Protein AF-A0A644Y987-F1 (afdb_monomer_lite)

Secondary structure (DSSP, 8-state):
--HHHHHHHHHHTT-SSS-TT-PPPTT-SSS-HHHHHHHHHHHHHHHS--TT--HHHHHHHHHHHHHHTT--SHHHHHHHTPPP--HHHHHH-PPPPHHHHHHHTGGG----------------

InterPro domains:
  IPR011010 DNA breaking-rejoining enzyme, catalytic core [SSF56349] (8-85)
  IPR013762 Integrase-like, catalytic domain superfamily [G3DSA:1.10.443.10] (2-114)

Foldseek 3Di:
DDLVVLQVVCVVVVHPDSCNVQDADVVHPDSQPVVFVVVCVVCCVVPNPPPPDTPCVVLVVLVVVCVVVVLPDPLNCVVSVHDDDDPVCVVPNDDDDPVCSCVSRVVPPDDPDDPDVPPDDPDD

Sequence (124 aa):
MGLLDYRTEIAKNKHIRLFPELKKSEGAVKFGKQPGKQFKTVVTATLGEASGKTFHSLRHTFADFFKQRGLQNDYFRQVFGHELPMLAAKQYGEKFSPATLYSEVIKKLVYDAKITSECEYLSQ

Organism: NCBI:txid1076179

Structure (mmCIF, N/CA/C/O backbone):
data_AF-A0A644Y987-F1
#
_entry.id   AF-A0A644Y987-F1
#
loop_
_atom_site.group_PDB
_atom_site.id
_atom_site.type_symbol
_atom_site.label_atom_id
_atom_site.label_alt_id
_atom_site.label_comp_id
_atom_site.label_asym_id
_atom_site.label_entity_id
_atom_site.label_seq_id
_atom_site.pdbx_PDB_ins_code
_atom_site.Cartn_x
_atom_site.Cartn_y
_atom_site.Cartn_z
_atom_site.occupancy
_atom_site.B_iso_or_equiv
_atom_site.auth_seq_id
_atom_site.auth_comp_id
_atom_site.auth_asym_id
_atom_site.auth_atom_id
_atom_site.pdbx_PDB_model_num
ATOM 1 N N . MET A 1 1 ? -6.087 -1.004 -18.440 1.00 68.69 1 MET A N 1
ATOM 2 C CA . MET A 1 1 ? -4.800 -1.724 -18.551 1.00 68.69 1 MET A CA 1
ATOM 3 C C . MET A 1 1 ? -4.364 -2.182 -17.163 1.00 68.69 1 MET A C 1
ATOM 5 O O . MET A 1 1 ? -4.544 -1.409 -16.226 1.00 68.69 1 MET A O 1
ATOM 9 N N . GLY A 1 2 ? -3.859 -3.410 -17.003 1.00 88.69 2 GLY A N 1
ATOM 10 C CA . GLY A 1 2 ? -3.357 -3.902 -15.712 1.00 88.69 2 GLY A CA 1
ATOM 11 C C . GLY A 1 2 ? -1.923 -3.442 -15.410 1.00 88.69 2 GLY A C 1
ATOM 12 O O . GLY A 1 2 ? -1.217 -2.957 -16.290 1.00 88.69 2 GLY A O 1
ATOM 13 N N . LEU A 1 3 ? -1.456 -3.620 -14.166 1.00 89.62 3 LEU A N 1
ATOM 14 C CA . LEU A 1 3 ? -0.098 -3.213 -13.755 1.00 89.62 3 LEU A CA 1
ATOM 15 C C . LEU A 1 3 ? 1.012 -3.966 -14.513 1.00 89.62 3 LEU A C 1
ATOM 17 O O . LEU A 1 3 ? 2.058 -3.390 -14.803 1.00 89.62 3 LEU A O 1
ATOM 21 N N . LEU A 1 4 ? 0.804 -5.249 -14.825 1.00 92.75 4 LEU A N 1
ATOM 22 C CA . LEU A 1 4 ? 1.791 -6.060 -15.551 1.00 92.75 4 LEU A CA 1
ATOM 23 C C . LEU A 1 4 ? 1.900 -5.640 -17.021 1.00 92.75 4 LEU A C 1
ATOM 25 O O . LEU A 1 4 ? 3.010 -5.547 -17.551 1.00 92.75 4 LEU A O 1
ATOM 29 N N . ASP A 1 5 ? 0.767 -5.316 -17.640 1.00 94.56 5 ASP A N 1
ATOM 30 C CA . ASP A 1 5 ? 0.711 -4.767 -18.996 1.00 94.56 5 ASP A CA 1
ATOM 31 C C . ASP A 1 5 ? 1.414 -3.406 -19.039 1.00 94.56 5 ASP A C 1
ATOM 33 O O . ASP A 1 5 ? 2.322 -3.201 -19.844 1.00 94.56 5 ASP A O 1
ATOM 37 N N . TYR A 1 6 ? 1.094 -2.526 -18.081 1.00 94.50 6 TYR A N 1
ATOM 38 C CA . TYR A 1 6 ? 1.750 -1.230 -17.918 1.00 94.50 6 TYR A CA 1
ATOM 39 C C . TYR A 1 6 ? 3.268 -1.374 -17.781 1.00 94.50 6 TYR A C 1
ATOM 41 O O . TYR A 1 6 ? 4.032 -0.736 -18.499 1.00 94.50 6 TYR A O 1
ATOM 49 N N . ARG A 1 7 ? 3.741 -2.269 -16.906 1.00 95.06 7 ARG A N 1
ATOM 50 C CA . ARG A 1 7 ? 5.178 -2.525 -16.724 1.00 95.06 7 ARG A CA 1
ATOM 51 C C . ARG A 1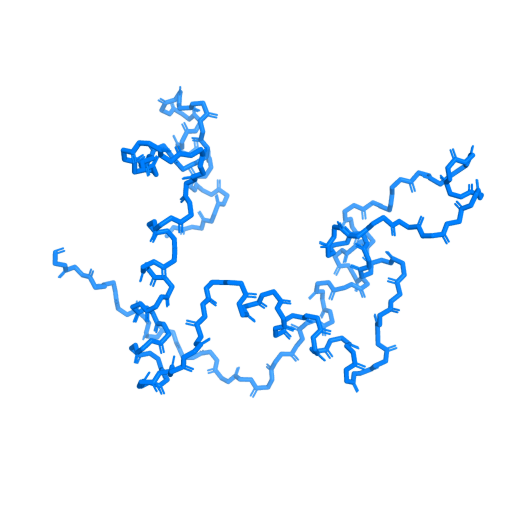 7 ? 5.850 -2.975 -18.025 1.00 95.06 7 ARG A C 1
ATOM 53 O O . ARG A 1 7 ? 6.996 -2.604 -18.277 1.00 95.06 7 ARG A O 1
ATOM 60 N N . THR A 1 8 ? 5.154 -3.766 -18.836 1.00 95.06 8 THR A N 1
ATOM 61 C CA . THR A 1 8 ? 5.657 -4.248 -20.129 1.00 95.06 8 THR A CA 1
ATOM 62 C C . THR A 1 8 ? 5.781 -3.103 -21.129 1.00 95.06 8 THR A C 1
ATOM 64 O O . THR A 1 8 ? 6.811 -2.973 -21.791 1.00 95.06 8 THR A O 1
ATOM 67 N N . GLU A 1 9 ? 4.784 -2.223 -21.187 1.00 95.12 9 GLU A N 1
ATOM 68 C CA . GLU A 1 9 ? 4.814 -1.020 -22.019 1.00 95.12 9 GLU A CA 1
ATOM 69 C C . GLU A 1 9 ? 5.955 -0.071 -21.621 1.00 95.12 9 GLU A C 1
ATOM 71 O O . GLU A 1 9 ? 6.748 0.352 -22.463 1.00 95.12 9 GLU A O 1
ATOM 76 N N . ILE A 1 10 ? 6.099 0.207 -20.326 1.00 96.19 10 ILE A N 1
ATOM 77 C CA . ILE A 1 10 ? 7.143 1.090 -19.793 1.00 96.19 10 ILE A CA 1
ATOM 78 C C . ILE A 1 10 ? 8.543 0.548 -20.116 1.00 96.19 10 ILE A C 1
ATOM 80 O O . ILE A 1 10 ? 9.432 1.314 -20.500 1.00 96.19 10 ILE A O 1
ATOM 84 N N . ALA A 1 11 ? 8.728 -0.774 -20.036 1.00 94.25 11 ALA A N 1
ATOM 85 C CA . ALA A 1 11 ? 9.969 -1.436 -20.430 1.00 94.25 11 ALA A CA 1
ATOM 86 C C . ALA A 1 11 ? 10.219 -1.354 -21.947 1.00 94.25 11 ALA A C 1
ATOM 88 O O . ALA A 1 11 ? 11.342 -1.059 -22.363 1.00 94.25 11 ALA A O 1
ATOM 89 N N . LYS A 1 12 ? 9.183 -1.552 -22.778 1.00 96.00 12 LYS A N 1
ATOM 90 C CA . LYS A 1 12 ? 9.260 -1.394 -24.243 1.00 96.00 12 LYS A CA 1
ATOM 91 C C . LYS A 1 12 ? 9.693 0.023 -24.632 1.00 96.00 12 LYS A C 1
ATOM 93 O O . LYS A 1 12 ? 10.524 0.187 -25.524 1.00 96.00 12 LYS A O 1
ATOM 98 N N . ASN A 1 13 ? 9.202 1.024 -23.907 1.00 95.31 13 ASN A N 1
ATOM 99 C CA . ASN A 1 13 ? 9.553 2.434 -24.082 1.00 95.31 13 ASN A CA 1
ATOM 100 C C . ASN A 1 13 ? 10.898 2.820 -23.432 1.00 95.31 13 ASN A C 1
ATOM 102 O O . ASN A 1 13 ? 11.261 3.995 -23.410 1.00 95.31 13 ASN A O 1
ATOM 106 N N . LYS A 1 14 ? 11.667 1.842 -22.926 1.00 95.00 14 LYS A N 1
ATOM 107 C CA . LYS A 1 14 ? 13.013 2.006 -22.345 1.00 95.00 14 LYS A CA 1
ATOM 108 C C . LYS A 1 14 ? 13.078 2.997 -21.178 1.00 95.00 14 LYS A C 1
ATOM 110 O O . LYS A 1 14 ? 14.126 3.588 -20.908 1.00 95.00 14 LYS A O 1
ATOM 115 N N . HIS A 1 15 ? 11.978 3.179 -20.456 1.00 94.81 15 HIS A N 1
ATOM 116 C CA . HIS A 1 15 ? 11.992 3.979 -19.240 1.00 94.81 15 HIS A CA 1
ATOM 117 C C . HIS A 1 15 ? 12.683 3.220 -18.100 1.00 94.81 15 HIS A C 1
ATOM 119 O O . HIS A 1 15 ? 12.449 2.035 -17.884 1.00 94.81 15 HIS A O 1
ATOM 125 N N . ILE A 1 16 ? 13.509 3.931 -17.328 1.00 91.81 16 ILE A N 1
ATOM 126 C CA . ILE A 1 16 ? 14.233 3.362 -16.175 1.00 91.81 16 ILE 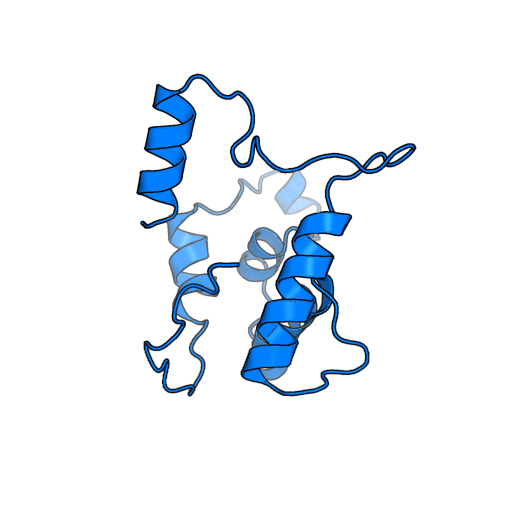A CA 1
ATOM 127 C C . ILE A 1 16 ? 13.301 3.172 -14.967 1.00 91.81 16 ILE A C 1
ATOM 129 O O . ILE A 1 16 ? 13.443 2.228 -14.194 1.00 91.81 16 ILE A O 1
ATOM 133 N N . ARG A 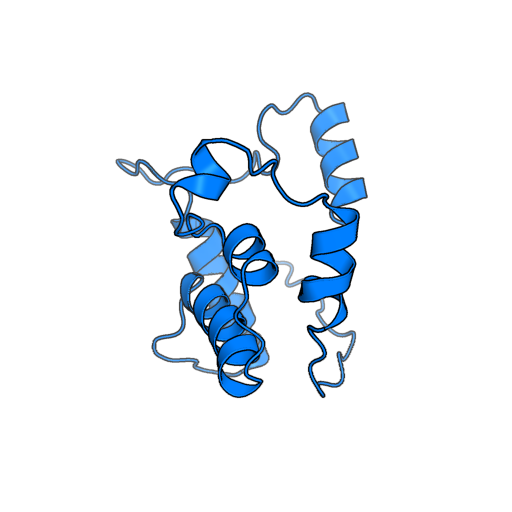1 17 ? 12.350 4.093 -14.774 1.00 92.62 17 ARG A N 1
ATOM 134 C CA . ARG A 1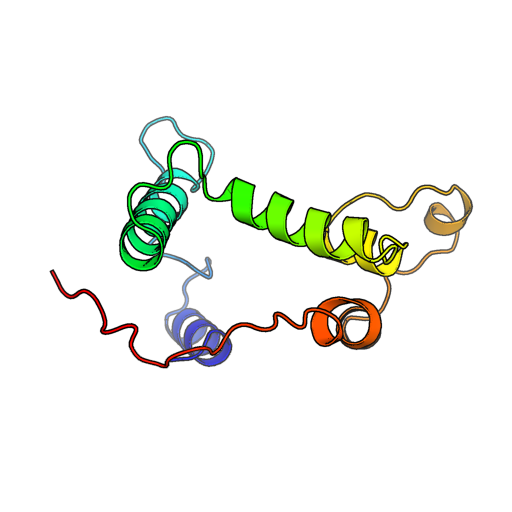 17 ? 11.407 4.085 -13.646 1.00 92.62 17 ARG A CA 1
ATOM 135 C C . ARG A 1 17 ? 10.077 3.491 -14.091 1.00 92.62 17 ARG A C 1
ATOM 137 O O . ARG A 1 17 ? 9.624 3.808 -15.183 1.00 92.62 17 ARG A O 1
ATOM 144 N N . LEU A 1 18 ? 9.426 2.729 -13.205 1.00 93.56 18 LEU A N 1
ATOM 145 C CA . LEU A 1 18 ? 8.091 2.171 -13.460 1.00 93.56 18 LEU A CA 1
ATOM 146 C C . LEU A 1 18 ? 7.036 3.266 -13.681 1.00 93.56 18 LEU A C 1
ATOM 148 O O . LEU A 1 18 ? 6.155 3.106 -14.509 1.00 93.56 18 LEU A O 1
ATOM 15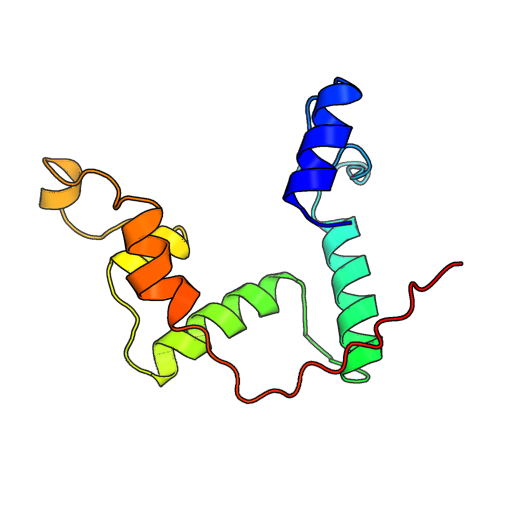2 N N . PHE A 1 19 ? 7.161 4.387 -12.969 1.00 93.44 19 PHE A N 1
ATOM 153 C CA . PHE A 1 19 ? 6.292 5.557 -13.100 1.00 93.44 19 PHE A CA 1
ATOM 154 C C . PHE A 1 19 ? 7.128 6.765 -13.561 1.00 93.44 19 PHE A C 1
ATOM 156 O O . PHE A 1 19 ? 7.585 7.563 -12.727 1.00 93.44 19 PHE A O 1
ATOM 163 N N . PRO A 1 20 ? 7.467 6.856 -14.862 1.00 92.38 20 PRO A N 1
ATOM 164 C CA . PRO A 1 20 ? 8.318 7.920 -15.397 1.00 92.38 20 PRO A CA 1
ATOM 165 C C . PRO A 1 20 ? 7.679 9.314 -15.296 1.00 92.38 20 PRO A C 1
ATOM 167 O O . PRO A 1 20 ? 8.401 10.311 -15.202 1.00 92.38 20 PRO A O 1
ATOM 170 N N . GLU A 1 21 ? 6.353 9.385 -15.258 1.00 91.19 21 GLU A N 1
ATOM 171 C CA . GLU A 1 21 ? 5.536 10.592 -15.156 1.00 91.19 21 GLU A CA 1
ATOM 172 C C . GLU A 1 21 ? 5.587 11.256 -13.775 1.00 91.19 21 GLU A C 1
ATOM 174 O O . GLU A 1 21 ? 5.280 12.443 -13.657 1.00 91.19 21 GLU A O 1
ATOM 179 N N . LEU A 1 22 ? 6.008 10.529 -12.732 1.00 91.19 22 LEU A N 1
ATOM 180 C CA . LEU A 1 22 ? 6.159 11.106 -11.400 1.00 91.19 22 LEU A CA 1
ATOM 181 C C . LEU A 1 22 ? 7.292 12.133 -11.388 1.00 91.19 22 LEU A C 1
ATOM 183 O O . LEU A 1 22 ? 8.482 11.804 -11.530 1.00 91.19 22 LEU A O 1
ATOM 187 N N . LYS A 1 23 ? 6.912 13.388 -11.149 1.00 87.12 23 LYS A N 1
ATOM 188 C CA . LYS A 1 23 ? 7.833 14.521 -11.024 1.00 87.12 23 LYS A CA 1
ATOM 189 C C . LYS A 1 23 ? 8.167 14.778 -9.558 1.00 87.12 23 LYS A C 1
ATOM 191 O O . LYS A 1 23 ? 7.300 14.720 -8.682 1.00 87.12 23 LYS A O 1
ATOM 196 N N . LYS A 1 24 ? 9.436 15.089 -9.277 1.00 85.75 24 LYS A N 1
ATOM 197 C CA . LYS A 1 24 ? 9.811 15.659 -7.977 1.00 85.75 24 LYS A CA 1
ATOM 198 C C . LYS A 1 24 ? 9.280 17.085 -7.915 1.00 85.75 24 LYS A C 1
ATOM 200 O O . LYS A 1 24 ? 9.302 17.799 -8.912 1.00 85.75 24 LYS A O 1
ATOM 205 N N . SER A 1 25 ? 8.802 17.488 -6.746 1.00 80.88 25 SER A N 1
ATOM 206 C CA . SER A 1 25 ? 8.613 18.915 -6.486 1.00 80.88 25 SER A CA 1
ATOM 207 C C . SER A 1 25 ? 9.975 19.579 -6.333 1.00 80.88 25 SER A C 1
ATOM 209 O O . SER A 1 25 ? 10.939 18.918 -5.944 1.00 80.88 25 SER A O 1
ATOM 211 N N . GLU A 1 26 ? 10.049 20.867 -6.636 1.00 80.38 26 GLU A N 1
ATOM 212 C CA . GLU A 1 26 ? 11.258 21.657 -6.430 1.00 80.38 26 GLU A CA 1
ATOM 213 C C . GLU A 1 26 ? 11.739 21.530 -4.971 1.00 80.38 26 GLU A C 1
ATOM 215 O O . GLU A 1 26 ? 10.932 21.561 -4.040 1.00 80.38 26 GLU A O 1
ATOM 220 N N . GLY A 1 27 ? 13.031 21.243 -4.779 1.00 77.81 27 GLY A N 1
ATOM 221 C CA . GLY A 1 27 ? 13.633 20.981 -3.463 1.00 77.81 27 GLY A CA 1
ATOM 222 C C . GLY A 1 27 ? 13.250 19.651 -2.789 1.00 77.81 27 GLY A C 1
ATOM 223 O O . GLY A 1 27 ? 13.772 19.334 -1.721 1.00 77.81 27 GLY A O 1
ATOM 224 N N . ALA A 1 28 ? 12.370 18.831 -3.376 1.00 78.44 28 ALA A N 1
ATOM 225 C CA . ALA A 1 28 ? 11.929 17.585 -2.753 1.00 78.44 28 ALA A CA 1
ATOM 226 C C . ALA A 1 28 ? 12.853 16.399 -3.069 1.00 78.44 28 ALA A C 1
ATOM 228 O O . ALA A 1 28 ? 13.154 16.093 -4.221 1.00 78.44 28 ALA A O 1
ATOM 229 N N . VAL A 1 29 ? 13.202 15.629 -2.036 1.00 79.38 29 VAL A N 1
ATOM 230 C CA . VAL A 1 29 ? 13.953 14.367 -2.188 1.00 79.38 29 VAL A CA 1
ATOM 231 C C . VAL A 1 29 ? 13.059 13.241 -2.741 1.00 79.38 29 VAL A C 1
ATOM 233 O O . VAL A 1 29 ? 13.535 12.355 -3.455 1.00 79.38 29 VAL A O 1
ATOM 236 N N . LYS A 1 30 ? 11.751 13.288 -2.444 1.00 84.12 30 LYS A N 1
ATOM 237 C CA . LYS A 1 30 ? 10.776 12.198 -2.649 1.00 84.12 30 LYS A CA 1
ATOM 238 C C . LYS A 1 30 ? 9.722 12.534 -3.716 1.00 84.12 30 LYS A C 1
ATOM 240 O O . LYS A 1 30 ? 9.375 13.692 -3.922 1.00 84.12 30 LYS A O 1
ATOM 245 N N . PHE A 1 31 ? 9.130 11.499 -4.316 1.00 89.00 31 PHE A N 1
ATOM 246 C CA . PHE A 1 31 ? 8.070 11.592 -5.339 1.00 89.00 31 PHE A CA 1
ATOM 247 C C . PHE A 1 31 ? 6.635 11.555 -4.769 1.00 89.00 31 PHE A C 1
ATOM 249 O O . PHE A 1 31 ? 5.685 11.284 -5.490 1.00 89.00 31 PHE A O 1
ATOM 256 N N . GLY A 1 32 ? 6.454 11.796 -3.465 1.00 86.94 32 GLY A N 1
ATOM 257 C CA . GLY A 1 32 ? 5.188 11.513 -2.769 1.00 86.94 32 GLY A CA 1
ATOM 258 C C . GLY A 1 32 ? 4.049 12.515 -2.995 1.00 86.94 32 GLY A C 1
ATOM 259 O O . GLY A 1 32 ? 2.897 12.183 -2.726 1.00 86.94 32 GLY A O 1
ATOM 260 N N . LYS A 1 33 ? 4.333 13.728 -3.493 1.00 87.88 33 LYS A N 1
ATOM 261 C CA . LYS A 1 33 ? 3.320 14.793 -3.619 1.00 87.88 33 LYS A CA 1
ATOM 262 C C . LYS A 1 33 ? 2.207 14.423 -4.603 1.00 87.88 33 LYS A C 1
ATOM 264 O O . LYS A 1 33 ? 1.033 14.583 -4.284 1.00 87.88 33 LYS A O 1
ATOM 269 N N . GLN A 1 34 ? 2.575 13.925 -5.784 1.00 90.81 34 GLN A N 1
ATOM 270 C CA . GLN A 1 34 ? 1.615 13.576 -6.834 1.00 90.81 34 GLN A CA 1
ATOM 271 C C . GLN A 1 34 ? 0.734 12.373 -6.441 1.00 90.81 34 GLN A C 1
ATOM 273 O O . GLN A 1 34 ? -0.485 12.549 -6.458 1.00 90.81 34 GLN A O 1
ATOM 278 N N . PRO A 1 35 ? 1.280 11.234 -5.960 1.00 90.75 35 PRO A N 1
ATOM 279 C CA . PRO A 1 35 ? 0.466 10.137 -5.434 1.00 90.75 35 PRO A CA 1
ATOM 280 C C . PRO A 1 35 ? -0.432 10.560 -4.269 1.00 90.75 35 PRO A C 1
ATOM 282 O O . PRO A 1 35 ? -1.586 10.152 -4.201 1.00 90.75 35 PRO A O 1
ATOM 285 N N . GLY A 1 36 ? 0.057 11.427 -3.373 1.00 90.56 36 GLY A N 1
ATOM 286 C CA . GLY A 1 36 ? -0.747 11.962 -2.273 1.00 90.56 36 GLY A CA 1
ATOM 287 C C . GLY A 1 36 ? -1.952 12.776 -2.752 1.00 90.56 36 GLY A C 1
ATOM 288 O O . GLY A 1 36 ? -3.052 12.603 -2.229 1.00 90.56 36 GLY A O 1
ATOM 289 N N . LYS A 1 37 ? -1.765 13.626 -3.772 1.00 89.81 37 LYS A N 1
ATOM 290 C CA . LYS A 1 37 ? -2.855 14.399 -4.387 1.00 89.81 37 LYS A CA 1
ATOM 291 C C . LYS A 1 37 ? -3.863 13.481 -5.080 1.00 89.81 37 LYS A C 1
ATOM 293 O O . LYS A 1 37 ? -5.052 13.604 -4.815 1.00 89.81 37 LYS A O 1
ATOM 298 N N . GLN A 1 38 ? -3.388 12.551 -5.912 1.00 91.50 38 GLN A N 1
ATOM 299 C CA . GLN A 1 38 ? -4.242 11.590 -6.621 1.00 91.50 38 GLN A CA 1
ATOM 300 C C . GLN A 1 38 ? -5.057 10.739 -5.644 1.00 91.50 38 GLN A C 1
ATOM 302 O O . GLN A 1 38 ? -6.263 10.594 -5.813 1.00 91.50 38 GLN A O 1
ATOM 307 N N . PHE A 1 39 ? -4.427 10.249 -4.575 1.00 91.50 39 PHE A N 1
ATOM 308 C CA . PHE A 1 39 ? -5.115 9.512 -3.521 1.00 91.50 39 PHE A CA 1
ATOM 309 C C . PHE A 1 39 ? -6.215 10.339 -2.862 1.00 91.50 39 PHE A C 1
ATOM 311 O O . PHE A 1 39 ? -7.327 9.845 -2.712 1.00 91.50 39 PHE A O 1
ATOM 318 N N . LYS A 1 40 ? -5.932 11.598 -2.496 1.00 90.06 40 LYS A N 1
ATOM 319 C CA . LYS A 1 40 ? -6.947 12.480 -1.908 1.00 90.06 40 LYS A CA 1
ATOM 320 C C . LYS A 1 40 ? -8.134 12.651 -2.859 1.00 90.06 40 LYS A C 1
ATOM 322 O O . LYS A 1 40 ? -9.263 12.519 -2.414 1.00 90.06 40 LYS A O 1
ATOM 327 N N . THR A 1 41 ? -7.885 12.880 -4.150 1.00 90.25 41 THR A N 1
ATOM 328 C CA . THR A 1 41 ? -8.946 12.986 -5.164 1.00 90.25 41 THR A CA 1
ATOM 329 C C . THR A 1 41 ? -9.814 11.729 -5.210 1.00 90.25 41 THR A C 1
ATOM 331 O O . THR A 1 41 ? -11.031 11.844 -5.105 1.00 90.25 41 THR A O 1
ATOM 334 N N . VAL A 1 42 ? -9.204 10.543 -5.309 1.00 89.94 42 VAL A N 1
ATOM 335 C CA . VAL A 1 42 ? -9.939 9.267 -5.357 1.00 89.94 42 VAL A CA 1
ATOM 336 C C . VAL A 1 42 ? -10.750 9.054 -4.081 1.00 89.94 42 VAL A C 1
ATOM 338 O O . VAL A 1 42 ? -11.953 8.838 -4.149 1.00 89.94 42 VAL A O 1
ATOM 341 N N . VAL A 1 43 ? -10.124 9.177 -2.909 1.00 89.25 43 VAL A N 1
ATOM 342 C CA . VAL A 1 43 ? -10.808 8.977 -1.625 1.00 89.25 43 VAL A CA 1
ATOM 343 C C . VAL A 1 43 ? -11.954 9.964 -1.442 1.00 89.25 43 VAL A C 1
ATOM 345 O O . VAL A 1 43 ? -13.005 9.568 -0.950 1.00 89.25 43 VAL A O 1
ATOM 348 N N . THR A 1 44 ? -11.778 11.223 -1.848 1.00 88.81 44 THR A N 1
ATOM 349 C CA . THR A 1 44 ? -12.842 12.223 -1.754 1.00 88.81 44 THR A CA 1
ATOM 350 C C . THR A 1 44 ? -14.006 11.917 -2.686 1.00 88.81 44 THR A C 1
ATOM 352 O O . THR A 1 44 ? -15.154 12.033 -2.269 1.00 88.81 44 THR A O 1
ATOM 355 N N . ALA A 1 45 ? -13.729 11.472 -3.911 1.00 88.44 45 ALA A N 1
ATOM 356 C CA . ALA A 1 45 ? -14.771 11.044 -4.839 1.00 88.44 45 ALA A CA 1
ATOM 357 C C . ALA A 1 45 ? -15.532 9.805 -4.329 1.00 88.44 45 ALA A C 1
ATOM 359 O O . ALA A 1 45 ? -16.739 9.710 -4.518 1.00 88.44 45 ALA A O 1
ATOM 360 N N . THR A 1 46 ? -14.847 8.870 -3.662 1.00 85.81 46 THR A N 1
ATOM 361 C CA . THR A 1 46 ? -15.457 7.615 -3.194 1.00 85.81 46 THR A CA 1
ATOM 362 C C . THR A 1 46 ? -16.176 7.741 -1.847 1.00 85.81 46 THR A C 1
ATOM 364 O O . THR A 1 46 ? -17.203 7.100 -1.648 1.00 85.81 46 THR A O 1
ATOM 367 N N . LEU A 1 47 ? -15.635 8.513 -0.899 1.00 84.88 47 LEU A N 1
ATOM 368 C CA . LEU A 1 47 ? -16.095 8.551 0.500 1.00 84.88 47 LEU A CA 1
ATOM 369 C C . LEU A 1 47 ? -16.607 9.932 0.951 1.00 84.88 47 LEU A C 1
ATOM 371 O O . LEU A 1 47 ? -16.970 10.086 2.116 1.00 84.88 47 LEU A O 1
ATOM 375 N N . GLY A 1 48 ? -16.607 10.942 0.076 1.00 86.00 48 GLY A N 1
ATOM 376 C CA . GLY A 1 48 ? -16.845 12.338 0.456 1.00 86.00 48 GLY A CA 1
ATOM 377 C C . GLY A 1 48 ? -15.633 12.974 1.149 1.00 86.00 48 GLY A C 1
ATOM 378 O O . GLY A 1 48 ? -14.506 12.492 1.033 1.00 86.00 48 GLY A O 1
ATOM 379 N N . GLU A 1 49 ? -15.817 14.083 1.872 1.00 78.31 49 GLU A N 1
ATOM 380 C CA . GLU A 1 49 ? -14.704 14.748 2.568 1.00 78.31 49 GLU A CA 1
ATOM 381 C C . GLU A 1 49 ? -14.083 13.868 3.669 1.00 78.31 49 GLU A C 1
ATOM 383 O O . GLU A 1 49 ? -14.465 13.882 4.837 1.00 78.31 49 GLU A O 1
ATOM 388 N N . ALA A 1 50 ? -13.050 13.117 3.295 1.00 70.94 50 ALA A N 1
ATOM 389 C CA . ALA A 1 50 ? -12.271 12.289 4.200 1.00 70.94 50 ALA A CA 1
ATOM 390 C C . ALA A 1 50 ? -11.168 13.119 4.878 1.00 70.94 50 ALA A C 1
ATOM 392 O O . ALA A 1 50 ? -9.984 13.044 4.518 1.00 70.94 50 ALA A O 1
ATOM 393 N N . SER A 1 51 ? -11.558 13.944 5.853 1.00 77.69 51 SER A N 1
ATOM 394 C CA . SER A 1 51 ? -10.614 14.749 6.632 1.00 77.69 51 SER A CA 1
ATOM 395 C C . SER A 1 51 ? -9.536 13.862 7.282 1.00 77.69 51 SER A C 1
ATOM 397 O O . SER A 1 51 ? -9.779 12.742 7.736 1.00 77.69 51 SER A O 1
ATOM 399 N N . GLY A 1 52 ? -8.284 14.323 7.240 1.00 80.56 52 GLY A N 1
ATOM 400 C CA . GLY A 1 52 ? -7.141 13.617 7.832 1.00 80.56 52 GLY A CA 1
ATOM 401 C C . GLY A 1 52 ? -6.672 12.342 7.112 1.00 80.56 52 GLY A C 1
ATOM 402 O O . GLY A 1 52 ? -5.682 11.748 7.546 1.00 80.56 52 GLY A O 1
ATOM 403 N N . LYS A 1 53 ? -7.307 11.905 6.013 1.00 87.00 53 LYS A N 1
ATOM 404 C CA . LYS A 1 53 ? -6.817 10.754 5.233 1.00 87.00 53 LYS A CA 1
ATOM 405 C C . LYS A 1 53 ? -5.702 11.170 4.276 1.00 87.00 53 LYS A C 1
ATOM 407 O O . LYS A 1 53 ? -5.827 12.106 3.492 1.00 87.00 53 LYS A O 1
ATOM 412 N N . THR A 1 54 ? -4.599 10.435 4.328 1.00 90.81 54 THR A N 1
ATOM 413 C CA . THR A 1 54 ? -3.436 10.605 3.450 1.00 90.81 54 THR A CA 1
ATOM 414 C C . THR A 1 54 ? -3.117 9.287 2.765 1.00 90.81 54 THR A C 1
ATOM 416 O O . THR A 1 54 ? -3.611 8.238 3.172 1.00 90.81 54 THR A O 1
ATOM 419 N N . PHE A 1 55 ? -2.230 9.301 1.770 1.00 91.00 55 PHE A N 1
ATOM 420 C CA . PHE A 1 55 ? -1.790 8.059 1.130 1.00 91.00 55 PHE A CA 1
ATOM 421 C C . PHE A 1 55 ? -1.217 7.046 2.140 1.00 91.00 55 PHE A C 1
ATOM 423 O O . PHE A 1 55 ? -1.400 5.842 1.993 1.00 91.00 55 PHE A O 1
ATOM 430 N N . HIS A 1 56 ? -0.587 7.522 3.222 1.00 90.19 56 HIS A N 1
ATOM 431 C CA . HIS A 1 56 ? -0.087 6.653 4.288 1.00 90.19 56 HIS A CA 1
ATOM 432 C C . HIS A 1 56 ? -1.209 5.989 5.101 1.00 90.19 56 HIS A C 1
ATOM 434 O O . HIS A 1 56 ? -1.023 4.891 5.620 1.00 90.19 56 HIS A O 1
ATOM 440 N N . SER A 1 57 ? -2.398 6.595 5.162 1.00 91.12 57 SER A N 1
ATOM 441 C CA . SER A 1 57 ? -3.562 5.997 5.823 1.00 91.12 57 SER A CA 1
ATOM 442 C C . SER A 1 57 ? -3.937 4.643 5.218 1.00 91.12 57 SER A C 1
ATOM 444 O O . SER A 1 57 ? -4.376 3.776 5.962 1.00 91.12 57 SER A O 1
ATOM 446 N N . LEU A 1 58 ? -3.683 4.413 3.923 1.00 90.38 58 LEU A N 1
ATOM 447 C CA . LEU A 1 58 ? -3.894 3.105 3.291 1.00 90.38 58 LEU A CA 1
ATOM 448 C C . LEU A 1 58 ? -3.044 2.009 3.950 1.00 90.38 58 LEU A C 1
ATOM 450 O O . LEU A 1 58 ? -3.523 0.906 4.209 1.00 90.38 58 LEU A O 1
ATOM 454 N N . ARG A 1 59 ? -1.785 2.327 4.271 1.00 92.62 59 ARG A N 1
ATOM 455 C CA . ARG A 1 59 ? -0.883 1.408 4.971 1.00 92.62 59 ARG A CA 1
ATOM 456 C C . ARG A 1 59 ? -1.390 1.102 6.382 1.00 92.62 59 ARG A C 1
ATOM 458 O O . ARG A 1 59 ? -1.308 -0.047 6.807 1.00 92.62 59 ARG A O 1
ATOM 465 N N . HIS A 1 60 ? -1.931 2.093 7.093 1.00 93.06 60 HIS A N 1
ATOM 466 C CA . HIS A 1 60 ? -2.559 1.859 8.397 1.00 93.06 60 HIS A CA 1
ATOM 467 C C . HIS A 1 60 ? -3.795 0.973 8.281 1.00 93.06 60 HIS A C 1
ATOM 469 O O . HIS A 1 60 ? -3.881 -0.012 9.001 1.00 93.06 60 HIS A O 1
ATOM 475 N N . THR A 1 61 ? -4.682 1.235 7.317 1.00 92.25 61 THR A N 1
ATOM 476 C CA . THR A 1 61 ? -5.858 0.388 7.065 1.00 92.25 61 THR A CA 1
ATOM 477 C C . THR A 1 61 ? -5.467 -1.063 6.789 1.00 92.25 61 THR A C 1
ATOM 479 O O . THR A 1 61 ? -6.092 -1.977 7.326 1.00 92.25 61 THR A O 1
ATOM 482 N N . PHE A 1 62 ? -4.406 -1.291 6.010 1.00 94.19 62 PHE A N 1
ATOM 483 C CA . PHE A 1 62 ? -3.855 -2.631 5.816 1.00 94.19 62 PHE A CA 1
ATOM 484 C C . PHE A 1 62 ? -3.392 -3.241 7.146 1.00 94.19 62 PHE A C 1
ATOM 486 O O . PHE A 1 62 ? -3.805 -4.343 7.481 1.00 94.19 62 PHE A O 1
ATOM 493 N N . ALA A 1 63 ? -2.591 -2.535 7.948 1.00 95.00 63 ALA A N 1
ATOM 494 C CA . ALA A 1 63 ? -2.126 -3.059 9.234 1.00 95.00 63 ALA A CA 1
ATOM 495 C C . ALA A 1 63 ? -3.262 -3.352 10.223 1.00 95.00 63 ALA A C 1
ATOM 497 O O . ALA A 1 63 ? -3.239 -4.394 10.884 1.00 95.00 63 ALA A O 1
ATOM 498 N N . ASP A 1 64 ? -4.246 -2.459 10.304 1.00 94.88 64 ASP A N 1
ATOM 499 C CA . ASP A 1 64 ? -5.393 -2.568 11.201 1.00 94.88 64 ASP A CA 1
ATOM 500 C C . ASP A 1 64 ? -6.276 -3.763 10.837 1.00 94.88 64 ASP A C 1
ATOM 502 O O . ASP A 1 64 ? -6.719 -4.478 11.736 1.00 94.88 64 ASP A O 1
ATOM 506 N N . PHE A 1 65 ? -6.451 -4.054 9.540 1.00 94.81 65 PHE A N 1
ATOM 507 C CA . PHE A 1 65 ? -7.171 -5.245 9.078 1.00 94.81 65 PHE A CA 1
ATOM 508 C C . PHE A 1 65 ? -6.595 -6.534 9.684 1.00 94.81 65 PHE A C 1
ATOM 510 O O . PHE A 1 65 ? -7.344 -7.346 10.237 1.00 94.81 65 PHE A O 1
ATOM 517 N N . PHE A 1 66 ? -5.269 -6.708 9.618 1.00 95.19 66 PHE A N 1
ATOM 518 C CA . PHE A 1 66 ? -4.594 -7.883 10.183 1.00 95.19 66 PHE A CA 1
ATOM 519 C C . PHE A 1 66 ? -4.550 -7.835 11.711 1.00 95.19 66 PHE A C 1
ATOM 521 O O . PHE A 1 66 ? -4.699 -8.876 12.349 1.00 95.19 66 PHE A O 1
ATOM 528 N N . LYS A 1 67 ? -4.387 -6.647 12.310 1.00 94.94 67 LYS A N 1
ATOM 529 C CA . LYS A 1 67 ? -4.380 -6.467 13.770 1.00 94.94 67 LYS A CA 1
ATOM 530 C C . LYS A 1 67 ? -5.697 -6.919 14.394 1.00 94.94 67 LYS A C 1
ATOM 532 O O . LYS A 1 67 ? -5.685 -7.731 15.312 1.00 94.94 67 LYS A O 1
ATOM 537 N N . GLN A 1 68 ? -6.822 -6.431 13.876 1.00 94.00 68 GLN A N 1
ATOM 538 C CA . GLN A 1 68 ? -8.157 -6.746 14.396 1.00 94.00 68 GLN A CA 1
ATOM 539 C C . GLN A 1 68 ? -8.508 -8.235 14.275 1.00 94.00 68 GLN A C 1
ATOM 541 O O . GLN A 1 68 ? -9.324 -8.734 15.040 1.00 94.00 68 GLN A O 1
ATOM 546 N N . ARG A 1 69 ? -7.878 -8.949 13.335 1.00 93.94 69 ARG A N 1
ATOM 547 C CA . ARG A 1 69 ? -8.075 -10.388 13.099 1.00 93.94 69 ARG A CA 1
ATOM 548 C C . ARG A 1 69 ? -7.026 -11.270 13.784 1.00 93.94 69 ARG A C 1
ATOM 550 O O . ARG A 1 69 ? -7.063 -12.482 13.612 1.00 93.94 69 ARG A O 1
ATOM 557 N N . GLY A 1 70 ? -6.072 -10.688 14.516 1.00 93.62 70 GLY A N 1
ATOM 558 C CA . GLY A 1 70 ? -4.988 -11.444 15.151 1.00 93.62 70 GLY A CA 1
ATOM 559 C C . GLY A 1 70 ? -4.024 -12.110 14.158 1.00 93.62 70 GLY A C 1
ATOM 560 O O . GLY A 1 70 ? -3.392 -13.106 14.489 1.00 93.62 70 GLY A O 1
ATOM 561 N N . LEU A 1 71 ? -3.902 -11.579 12.937 1.00 94.38 71 LEU A N 1
ATOM 562 C CA . LEU A 1 71 ? -3.125 -12.173 11.838 1.00 94.38 71 LEU A CA 1
ATOM 563 C C . LEU A 1 71 ? -1.745 -11.515 11.628 1.00 94.38 71 LEU A C 1
ATOM 565 O O . LEU A 1 71 ? -1.116 -11.701 10.587 1.00 94.38 71 LEU A O 1
ATOM 569 N N . GLN A 1 72 ? -1.259 -10.720 12.587 1.00 92.88 72 GLN A N 1
ATOM 570 C CA . GLN A 1 72 ? 0.058 -10.076 12.505 1.00 92.88 72 GLN A CA 1
ATOM 571 C C . GLN A 1 72 ? 1.183 -11.047 12.903 1.00 92.88 72 GLN A C 1
ATOM 573 O O . GLN A 1 72 ? 1.593 -11.100 14.060 1.00 92.88 72 GLN A O 1
ATOM 578 N N . ASN A 1 73 ? 1.695 -11.796 11.926 1.00 91.62 73 ASN A N 1
ATOM 579 C CA . ASN A 1 73 ? 2.814 -12.736 12.068 1.00 91.62 73 ASN A CA 1
ATOM 580 C C . ASN A 1 73 ? 4.041 -12.313 11.229 1.00 91.62 73 ASN A C 1
ATOM 582 O O . ASN A 1 73 ? 4.071 -11.221 10.656 1.00 91.62 73 ASN A O 1
ATOM 586 N N . ASP A 1 74 ? 5.057 -13.171 11.141 1.00 91.62 74 ASP A N 1
ATOM 587 C CA . ASP A 1 74 ? 6.291 -12.879 10.400 1.00 91.62 74 ASP A CA 1
ATOM 588 C C . ASP A 1 74 ? 6.072 -12.720 8.888 1.00 91.62 74 ASP A C 1
ATOM 590 O O . ASP A 1 74 ? 6.678 -11.843 8.269 1.00 91.62 74 ASP A O 1
ATOM 594 N N . TYR A 1 75 ? 5.132 -13.463 8.295 1.00 92.69 75 TYR A N 1
ATOM 595 C CA . TYR A 1 75 ? 4.742 -13.259 6.896 1.00 92.69 75 TYR A CA 1
ATOM 596 C C . TYR A 1 75 ? 4.166 -11.854 6.683 1.00 92.69 75 TYR A C 1
ATOM 598 O O . TYR A 1 75 ? 4.573 -11.146 5.757 1.00 92.69 75 TYR A O 1
ATOM 606 N N . PHE A 1 76 ? 3.262 -11.415 7.570 1.00 94.19 76 PHE A N 1
ATOM 607 C CA . PHE A 1 76 ? 2.724 -10.053 7.543 1.00 94.19 76 PHE A CA 1
ATOM 608 C C . PHE A 1 76 ? 3.841 -9.021 7.703 1.00 94.19 76 PHE A C 1
ATOM 610 O O . PHE A 1 76 ? 3.889 -8.070 6.927 1.00 94.19 76 PHE A O 1
ATOM 617 N N . ARG A 1 77 ? 4.761 -9.205 8.659 1.00 91.69 77 ARG A N 1
ATOM 618 C CA . ARG A 1 77 ? 5.887 -8.281 8.881 1.00 91.69 77 ARG A CA 1
ATOM 619 C C . ARG A 1 77 ? 6.735 -8.119 7.622 1.00 91.69 77 ARG A C 1
ATOM 621 O O . ARG A 1 77 ? 7.021 -6.982 7.252 1.00 91.69 77 ARG A O 1
ATOM 628 N N . GLN A 1 78 ? 7.058 -9.213 6.928 1.00 91.44 78 GLN A N 1
ATOM 629 C CA . GLN A 1 78 ? 7.825 -9.156 5.683 1.00 91.44 78 GLN A CA 1
ATOM 630 C C . GLN A 1 78 ? 7.064 -8.419 4.567 1.00 91.44 78 GLN A C 1
ATOM 632 O O . GLN A 1 78 ? 7.642 -7.543 3.926 1.00 91.44 78 GLN A O 1
ATOM 637 N N . VAL A 1 79 ? 5.770 -8.705 4.361 1.00 93.44 79 VAL A N 1
ATOM 638 C CA . VAL A 1 79 ? 4.932 -7.977 3.378 1.00 93.44 79 VAL A CA 1
ATOM 639 C C . VAL A 1 79 ? 4.815 -6.499 3.736 1.00 93.44 79 VAL A C 1
ATOM 641 O O . VAL A 1 79 ? 4.895 -5.625 2.874 1.00 93.44 79 VAL A O 1
ATOM 644 N N . PHE A 1 80 ? 4.652 -6.206 5.021 1.00 93.50 80 PHE A N 1
ATOM 645 C CA . PHE A 1 80 ? 4.549 -4.849 5.525 1.00 93.50 80 PHE A CA 1
ATOM 646 C C . PHE A 1 80 ? 5.900 -4.118 5.467 1.00 93.50 80 PHE A C 1
ATOM 648 O O . PHE A 1 80 ? 5.931 -2.894 5.565 1.00 93.50 80 PHE A O 1
ATOM 655 N N . GLY A 1 81 ? 7.017 -4.818 5.252 1.00 90.19 81 GLY A N 1
ATOM 656 C CA . GLY A 1 81 ? 8.357 -4.233 5.186 1.00 90.19 81 GLY A CA 1
ATOM 657 C C . GLY A 1 81 ? 8.928 -3.869 6.557 1.00 90.19 81 GLY A C 1
ATOM 658 O O . GLY A 1 81 ? 9.718 -2.935 6.661 1.00 90.19 81 GLY A O 1
ATOM 659 N N . HIS A 1 82 ? 8.492 -4.556 7.612 1.00 88.81 82 HIS A N 1
ATOM 660 C CA . HIS A 1 82 ? 9.124 -4.493 8.926 1.00 88.81 82 HIS A CA 1
ATOM 661 C C . HIS A 1 82 ? 10.248 -5.521 9.018 1.00 88.81 82 HIS A C 1
ATOM 663 O O . HIS A 1 82 ? 10.141 -6.623 8.479 1.00 88.81 82 HIS A O 1
ATOM 669 N N . GLU A 1 83 ? 11.310 -5.170 9.740 1.00 80.06 83 GLU A N 1
ATOM 670 C CA . GLU A 1 83 ? 12.358 -6.129 10.069 1.00 80.06 83 GLU A CA 1
ATOM 671 C C . GLU A 1 83 ? 11.792 -7.258 10.942 1.00 80.06 83 GLU A C 1
ATOM 673 O O . GLU A 1 83 ? 10.963 -7.035 11.833 1.00 80.06 83 GLU A O 1
ATOM 678 N N . LEU A 1 84 ? 12.232 -8.487 10.665 1.00 75.25 84 LEU A N 1
ATOM 679 C CA . LEU A 1 84 ? 11.868 -9.657 11.453 1.00 75.25 84 LEU A CA 1
ATOM 680 C C . LEU A 1 84 ? 12.695 -9.657 12.747 1.00 75.25 84 LEU A C 1
ATOM 682 O O . LEU A 1 84 ? 13.928 -9.679 12.679 1.00 75.25 84 LEU A O 1
ATOM 686 N N . PRO A 1 85 ? 12.062 -9.616 13.931 1.00 65.56 85 PRO A N 1
ATOM 687 C CA . PRO A 1 85 ? 12.792 -9.656 15.182 1.00 65.56 85 PRO A CA 1
ATOM 688 C C . PRO A 1 85 ? 13.184 -11.102 15.475 1.00 65.56 85 PRO A C 1
ATOM 690 O O . PRO A 1 85 ? 12.399 -11.825 16.066 1.00 65.56 85 PRO A O 1
ATOM 693 N N . MET A 1 86 ? 14.384 -11.531 15.079 1.00 58.62 86 MET A N 1
ATOM 694 C CA . MET A 1 86 ? 15.171 -12.493 15.862 1.00 58.62 86 MET A CA 1
ATOM 695 C C . MET A 1 86 ? 16.567 -12.712 15.276 1.00 58.62 86 MET A C 1
ATOM 697 O O . MET A 1 86 ? 16.762 -12.841 14.068 1.00 58.62 86 MET A O 1
ATOM 701 N N . LEU A 1 87 ? 17.533 -12.840 16.188 1.00 51.53 87 LEU A N 1
ATOM 702 C CA . LEU A 1 87 ? 18.929 -13.217 15.946 1.00 51.53 87 LEU A CA 1
ATOM 703 C C . LEU A 1 87 ? 19.071 -14.486 15.075 1.00 51.53 87 LEU A C 1
ATOM 705 O O . LEU A 1 87 ? 19.998 -14.563 14.276 1.00 51.53 87 LEU A O 1
ATOM 709 N N . ALA A 1 88 ? 18.115 -15.423 15.144 1.00 51.00 88 ALA A N 1
ATOM 710 C CA . ALA A 1 88 ? 18.091 -16.636 14.321 1.00 51.00 88 ALA A CA 1
ATOM 711 C C . ALA A 1 88 ? 17.729 -16.378 12.844 1.00 51.00 88 ALA A C 1
ATOM 713 O O . ALA A 1 88 ? 18.300 -17.011 11.963 1.00 51.00 88 ALA A O 1
ATOM 714 N N . ALA A 1 89 ? 16.853 -15.409 12.543 1.00 50.81 89 ALA A N 1
ATOM 715 C CA . ALA A 1 89 ? 16.531 -15.036 11.162 1.00 50.81 89 ALA A CA 1
ATOM 716 C C . ALA A 1 89 ? 17.690 -14.280 10.486 1.00 50.81 89 ALA A C 1
ATOM 718 O O . ALA A 1 89 ? 17.889 -14.385 9.282 1.00 50.81 89 ALA A O 1
ATOM 719 N N . LYS A 1 90 ? 18.515 -13.575 11.267 1.00 49.72 90 LYS A N 1
ATOM 720 C CA . LYS A 1 90 ? 19.759 -12.963 10.774 1.00 49.72 90 LYS A CA 1
ATOM 721 C C . LYS A 1 90 ? 20.862 -13.993 10.487 1.00 49.72 90 LYS A C 1
ATOM 723 O O . LYS A 1 90 ? 21.714 -13.723 9.649 1.00 49.72 90 LYS A O 1
ATOM 728 N N . GLN A 1 91 ? 20.846 -15.138 11.180 1.00 45.25 91 GLN A N 1
ATOM 729 C CA . GLN A 1 91 ? 21.805 -16.236 10.998 1.00 45.25 91 GLN A CA 1
ATOM 730 C C . GLN A 1 91 ? 21.357 -17.291 9.967 1.00 45.25 91 GLN A C 1
ATOM 732 O O . GLN A 1 91 ? 22.218 -17.856 9.302 1.00 45.25 91 GLN A O 1
ATOM 737 N N . TYR A 1 92 ? 20.047 -17.538 9.809 1.00 49.81 92 TYR A N 1
ATOM 738 C CA . TYR A 1 92 ? 19.493 -18.618 8.966 1.00 49.81 92 TYR A CA 1
ATOM 739 C C . TYR A 1 92 ? 18.175 -18.277 8.238 1.00 49.81 92 TYR A C 1
ATOM 741 O O . TYR A 1 92 ? 17.648 -19.105 7.500 1.00 49.81 92 TYR A O 1
ATOM 749 N N . GLY A 1 93 ? 17.591 -17.096 8.453 1.00 56.31 93 GLY A N 1
ATOM 750 C CA . GLY A 1 93 ? 16.266 -16.746 7.934 1.00 56.31 93 GLY A CA 1
ATOM 751 C C . GLY A 1 93 ? 16.331 -16.206 6.515 1.00 56.31 93 GLY A C 1
ATOM 752 O O . GLY A 1 93 ? 16.447 -14.999 6.304 1.00 56.31 93 GLY A O 1
ATOM 753 N N . GLU A 1 94 ? 16.224 -17.092 5.532 1.00 68.88 94 GLU A N 1
ATOM 754 C CA . GLU A 1 94 ? 15.916 -16.672 4.170 1.00 68.88 94 GLU A CA 1
ATOM 755 C C . GLU A 1 94 ? 14.550 -15.963 4.140 1.00 68.88 94 GLU A C 1
ATOM 757 O O . GLU A 1 94 ? 13.632 -16.285 4.900 1.00 68.88 94 GLU A O 1
ATOM 762 N N . LYS A 1 95 ? 14.410 -14.960 3.268 1.00 81.44 95 LYS A N 1
ATOM 763 C CA . LYS A 1 95 ? 13.123 -14.292 3.046 1.00 81.44 95 LYS A CA 1
ATOM 764 C C . LYS A 1 95 ? 12.083 -15.332 2.636 1.00 81.44 95 LYS A C 1
ATOM 766 O O . LYS A 1 95 ? 12.343 -16.153 1.761 1.00 81.44 95 LYS A O 1
ATOM 771 N N . PHE A 1 96 ? 10.871 -15.232 3.178 1.00 88.62 96 PHE A N 1
ATOM 772 C CA . PHE A 1 96 ? 9.769 -16.074 2.714 1.00 88.62 96 PHE A CA 1
ATOM 773 C C . PHE A 1 96 ? 9.525 -15.868 1.216 1.00 88.62 96 PHE A C 1
ATOM 775 O O . PHE A 1 96 ? 9.603 -14.739 0.716 1.00 88.62 96 PHE A O 1
ATOM 782 N N . SER A 1 97 ? 9.199 -16.955 0.512 1.00 92.56 97 SER A N 1
ATOM 783 C CA . SER A 1 97 ? 8.941 -16.913 -0.927 1.00 92.56 97 SER A CA 1
ATOM 784 C C . SER A 1 97 ? 7.720 -16.037 -1.262 1.00 92.56 97 SER A C 1
ATOM 786 O O . SER A 1 97 ? 6.770 -15.976 -0.471 1.00 92.56 97 SER A O 1
ATOM 788 N N . PRO A 1 98 ? 7.667 -15.404 -2.452 1.00 93.25 98 PRO A N 1
ATOM 789 C CA . PRO A 1 98 ? 6.489 -14.649 -2.883 1.00 93.25 98 PRO A CA 1
ATOM 790 C C . PRO A 1 98 ? 5.191 -15.468 -2.864 1.00 93.25 98 PRO A C 1
ATOM 792 O O . PRO A 1 98 ? 4.140 -14.932 -2.518 1.00 93.25 98 PRO A O 1
ATOM 795 N N . ALA A 1 99 ? 5.261 -16.766 -3.187 1.00 94.88 99 ALA A N 1
ATOM 796 C CA . ALA A 1 99 ? 4.107 -17.662 -3.165 1.00 94.88 99 ALA A CA 1
ATOM 797 C C . ALA A 1 99 ? 3.556 -17.842 -1.741 1.00 94.88 99 ALA A C 1
ATOM 799 O O . ALA A 1 99 ? 2.350 -17.713 -1.531 1.00 94.88 99 ALA A O 1
ATOM 800 N N . THR A 1 100 ? 4.443 -18.048 -0.762 1.00 94.69 100 THR A N 1
ATOM 801 C CA . THR A 1 100 ? 4.081 -18.140 0.661 1.00 94.69 100 THR A CA 1
ATOM 802 C C . THR A 1 100 ? 3.480 -16.830 1.168 1.00 94.69 100 THR A C 1
ATOM 804 O O . THR A 1 100 ? 2.444 -16.832 1.824 1.00 94.69 100 THR A O 1
ATOM 807 N N . LEU A 1 101 ? 4.080 -15.682 0.837 1.00 94.56 101 LEU A N 1
ATOM 808 C CA . LEU A 1 101 ? 3.535 -14.382 1.248 1.00 94.56 101 LEU A CA 1
ATOM 809 C C . LEU A 1 101 ? 2.153 -14.114 0.640 1.00 94.56 101 LEU A C 1
ATOM 811 O O . LEU A 1 101 ? 1.273 -13.553 1.298 1.00 94.56 101 LEU A O 1
ATOM 815 N N . TYR A 1 102 ? 1.951 -14.520 -0.614 1.00 94.75 102 TYR A N 1
ATOM 816 C CA . TYR A 1 102 ? 0.662 -14.398 -1.274 1.00 94.75 102 TYR A CA 1
ATOM 817 C C . TYR A 1 102 ? -0.408 -15.243 -0.574 1.00 94.75 102 TYR A C 1
ATOM 819 O O . TYR A 1 102 ? -1.476 -14.715 -0.260 1.00 94.75 102 TYR A O 1
ATOM 827 N N . SER A 1 103 ? -0.130 -16.519 -0.283 1.00 95.69 103 SER A N 1
ATOM 828 C CA . SER A 1 103 ? -1.094 -17.404 0.384 1.00 95.69 103 SER A CA 1
ATOM 829 C C . SER A 1 103 ? -1.387 -16.974 1.821 1.00 95.69 103 SER A C 1
ATOM 831 O O . SER A 1 103 ? -2.547 -16.956 2.234 1.00 95.69 103 SER A O 1
ATOM 833 N N . GLU A 1 104 ? -0.352 -16.595 2.572 1.00 95.12 104 GLU A N 1
ATOM 834 C CA . GLU A 1 104 ? -0.470 -16.345 4.008 1.00 95.12 104 GLU A CA 1
ATOM 835 C C . GLU A 1 104 ? -0.981 -14.953 4.365 1.00 95.12 104 GLU A C 1
ATOM 837 O O . GLU A 1 104 ? -1.538 -14.785 5.453 1.00 95.12 104 GLU A O 1
ATOM 842 N N . VAL A 1 105 ? -0.808 -13.972 3.476 1.00 95.00 105 VAL A N 1
ATOM 843 C CA . VAL A 1 105 ? -1.153 -12.568 3.740 1.00 95.00 105 VAL A CA 1
ATOM 844 C C . VAL A 1 105 ? -2.134 -12.046 2.699 1.00 95.00 105 VAL A C 1
ATOM 846 O O . VAL A 1 105 ? -3.264 -11.706 3.041 1.00 95.00 105 VAL A O 1
ATOM 849 N N . ILE A 1 106 ? -1.736 -12.001 1.424 1.00 94.19 106 ILE A N 1
ATOM 850 C CA . ILE A 1 106 ? -2.506 -11.303 0.380 1.00 94.19 106 ILE A CA 1
ATOM 851 C C . ILE A 1 106 ? -3.865 -11.964 0.146 1.00 94.19 106 ILE A C 1
ATOM 853 O O . ILE A 1 106 ? -4.882 -11.279 0.107 1.00 94.19 106 ILE A O 1
ATOM 857 N N . LYS A 1 107 ? -3.912 -13.295 0.062 1.00 93.94 107 LYS A N 1
ATOM 858 C CA . LYS A 1 107 ? -5.152 -14.050 -0.155 1.00 93.94 107 LYS A CA 1
ATOM 859 C C . LYS A 1 107 ? -6.139 -13.937 1.016 1.00 93.94 107 LYS A C 1
ATOM 861 O O . LYS A 1 107 ? -7.335 -14.115 0.817 1.00 93.94 107 LYS A O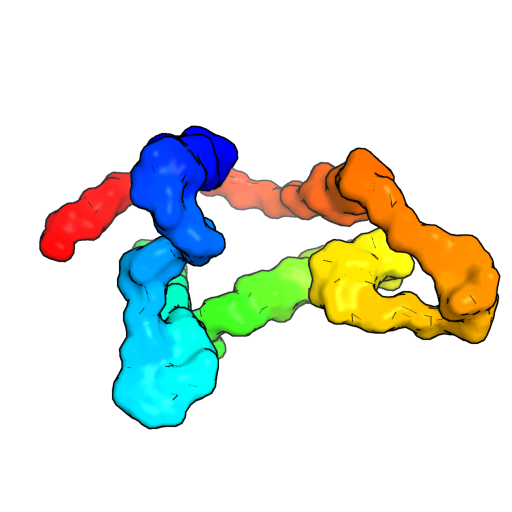 1
ATOM 866 N N . LYS A 1 108 ? -5.658 -13.624 2.226 1.00 92.38 108 LYS A N 1
ATOM 867 C CA . LYS A 1 108 ? -6.499 -13.418 3.421 1.00 92.38 108 LYS A CA 1
ATOM 868 C C . LYS A 1 108 ? -7.086 -12.005 3.500 1.00 92.38 108 LYS A C 1
ATOM 870 O O . LYS A 1 108 ? -7.922 -11.746 4.364 1.00 92.38 108 LYS A O 1
ATOM 875 N N . LEU A 1 109 ? -6.666 -11.096 2.617 1.00 90.75 109 LEU A N 1
ATOM 876 C CA . LEU A 1 109 ? -7.184 -9.735 2.523 1.00 90.75 109 LEU A CA 1
ATOM 877 C C . LEU A 1 109 ? -8.555 -9.726 1.830 1.00 90.75 109 LEU A C 1
ATOM 879 O O . LEU A 1 109 ? -8.687 -9.330 0.674 1.00 90.75 109 LEU A O 1
ATOM 883 N N . VAL A 1 110 ? -9.575 -10.198 2.542 1.00 85.94 110 VAL A N 1
ATOM 884 C CA . VAL A 1 110 ? -10.964 -10.215 2.074 1.00 85.94 110 VAL A CA 1
ATOM 885 C C . VAL A 1 110 ? -11.722 -9.087 2.763 1.00 85.94 110 VAL A C 1
ATOM 887 O O . VAL A 1 110 ? -11.879 -9.089 3.984 1.00 85.94 110 VAL A O 1
ATOM 890 N N . TYR A 1 111 ? -12.164 -8.110 1.975 1.00 78.94 111 TYR A N 1
ATOM 891 C CA . TYR A 1 111 ? -13.069 -7.056 2.421 1.00 78.94 111 TYR A CA 1
ATOM 892 C C . TYR A 1 111 ? -14.486 -7.411 1.973 1.00 78.94 111 TYR A C 1
ATOM 894 O O . TYR A 1 111 ? -14.685 -7.720 0.801 1.00 78.94 111 TYR A O 1
ATOM 902 N N . ASP A 1 112 ? -15.472 -7.292 2.861 1.00 70.50 112 ASP A N 1
ATOM 903 C CA . ASP A 1 112 ? -16.896 -7.525 2.553 1.00 70.50 112 ASP A CA 1
ATOM 904 C C . ASP A 1 112 ? -17.519 -6.392 1.705 1.00 70.50 112 ASP A C 1
ATOM 906 O O . ASP A 1 112 ? -18.701 -6.067 1.815 1.00 70.50 112 ASP A O 1
ATOM 910 N N . ALA A 1 113 ? -16.714 -5.739 0.865 1.00 62.44 113 ALA A N 1
ATOM 911 C CA . ALA A 1 113 ? -17.135 -4.634 0.023 1.00 62.44 113 ALA A CA 1
ATOM 912 C C . ALA A 1 113 ? -17.539 -5.151 -1.361 1.00 62.44 113 ALA A C 1
ATOM 914 O O . ALA A 1 113 ? -16.765 -5.825 -2.043 1.00 62.44 113 ALA A O 1
ATOM 915 N N . LYS A 1 114 ? -18.741 -4.777 -1.815 1.00 53.19 114 LYS A N 1
ATOM 916 C CA . LYS A 1 114 ? -19.111 -4.907 -3.227 1.00 53.19 114 LYS A CA 1
ATOM 917 C C . LYS A 1 114 ? -18.240 -3.937 -4.024 1.00 53.19 114 LYS A C 1
ATOM 919 O O . LYS A 1 114 ? -18.424 -2.729 -3.927 1.00 53.19 114 LYS A O 1
ATOM 924 N N . ILE A 1 115 ? -17.285 -4.459 -4.787 1.00 55.72 115 ILE A N 1
ATOM 925 C CA . ILE A 1 115 ? -16.535 -3.657 -5.755 1.00 55.72 115 ILE A CA 1
ATOM 926 C C . ILE A 1 115 ? -17.492 -3.374 -6.916 1.00 55.72 115 ILE A C 1
ATOM 928 O O . ILE A 1 115 ? -17.703 -4.231 -7.771 1.00 55.72 115 ILE A O 1
ATOM 932 N N . THR A 1 116 ? -18.126 -2.204 -6.923 1.00 50.09 116 THR A N 1
ATOM 933 C CA . THR A 1 116 ? -18.853 -1.720 -8.100 1.00 50.09 116 THR A CA 1
ATOM 934 C C . THR A 1 116 ? -17.829 -1.226 -9.115 1.00 50.09 116 THR A C 1
ATOM 936 O O . THR A 1 116 ? -16.963 -0.414 -8.801 1.00 50.09 116 THR A O 1
ATOM 939 N N . SER A 1 117 ? -17.886 -1.758 -10.331 1.00 49.62 117 SER A N 1
ATOM 940 C CA . SER A 1 117 ? -16.903 -1.545 -11.400 1.00 49.62 117 SER A CA 1
ATOM 941 C C . SER A 1 117 ? -16.945 -0.157 -12.059 1.00 49.62 117 SER A C 1
ATOM 943 O O . SER A 1 117 ? -16.297 0.046 -13.080 1.00 49.62 117 SER A O 1
ATOM 945 N N . GLU A 1 118 ? -17.662 0.812 -11.495 1.00 45.75 118 GLU A N 1
ATOM 946 C CA . GLU A 1 118 ? -17.807 2.158 -12.059 1.00 45.75 118 GLU A CA 1
ATOM 947 C C . GLU A 1 118 ? -16.824 3.137 -11.411 1.00 45.75 118 GLU A C 1
ATOM 949 O O . GLU A 1 118 ? -17.185 4.016 -10.636 1.00 45.75 118 GLU A O 1
ATOM 954 N N . CYS A 1 119 ? -15.544 2.984 -11.742 1.00 41.91 119 CYS A N 1
ATOM 955 C CA . CYS A 1 119 ? -14.612 4.107 -11.693 1.00 41.91 119 CYS A CA 1
ATOM 956 C C . CYS A 1 119 ? -14.418 4.583 -13.130 1.00 41.91 119 CYS A C 1
ATOM 958 O O . CYS A 1 119 ? -13.457 4.188 -13.795 1.00 41.91 119 CYS A O 1
ATOM 960 N N . GLU A 1 120 ? -15.360 5.388 -13.626 1.00 38.72 120 GLU A N 1
ATOM 961 C CA . GLU A 1 120 ? -15.156 6.118 -14.872 1.00 38.72 120 GLU A CA 1
ATOM 962 C C . GLU A 1 120 ? -13.897 6.979 -14.743 1.00 38.72 120 GLU A C 1
ATOM 964 O O . GLU A 1 120 ? -13.662 7.680 -13.755 1.00 38.72 120 GLU A O 1
ATOM 969 N N . TYR A 1 121 ? -13.039 6.843 -15.745 1.00 42.44 121 TYR A N 1
ATOM 970 C CA . TYR A 1 121 ? -11.787 7.560 -15.879 1.00 42.44 121 TYR A CA 1
ATOM 971 C C . TYR A 1 121 ? -12.099 9.063 -15.853 1.00 42.44 121 TYR A C 1
ATOM 973 O O . TYR A 1 121 ? -12.705 9.580 -16.786 1.00 42.44 121 TYR A O 1
ATOM 981 N N . LEU A 1 122 ? -11.714 9.772 -14.787 1.00 36.56 122 LEU A N 1
ATOM 982 C CA . LEU A 1 122 ? -11.825 11.231 -14.733 1.00 36.56 122 LEU A CA 1
ATOM 983 C C . LEU A 1 122 ? -10.844 11.839 -15.745 1.00 36.56 122 LEU A C 1
ATOM 985 O O . LEU A 1 122 ? -9.693 12.131 -15.424 1.00 36.56 122 LEU A O 1
ATOM 989 N N . SER A 1 123 ? -11.305 11.988 -16.984 1.00 38.06 123 SER A N 1
ATOM 990 C CA . SER A 1 123 ? -10.698 12.818 -18.015 1.00 38.06 123 SER A CA 1
ATOM 991 C C . SER A 1 123 ? -11.039 14.284 -17.752 1.00 38.06 123 SER A C 1
ATOM 993 O O . SER A 1 123 ? -12.179 14.694 -17.973 1.00 38.06 123 SER A O 1
ATOM 995 N N . GLN A 1 124 ? -10.047 15.055 -17.299 1.00 35.16 124 GLN A N 1
ATOM 996 C CA . GLN A 1 124 ? -9.919 16.500 -17.528 1.00 35.16 124 GLN A CA 1
ATOM 997 C C . GLN A 1 124 ? -8.450 16.829 -17.782 1.00 35.16 124 GLN A C 1
ATOM 999 O O . GLN A 1 124 ? -7.600 16.368 -16.982 1.00 35.16 124 GLN A O 1
#

Radius of gyration: 18.17 Å; chains: 1; bounding box: 41×40×40 Å

pLDDT: mean 82.67, std 16.61, range [35.16, 96.19]